Protein AF-A0AAX0PYI1-F1 (afdb_monomer)

Mean predicted aligned error: 5.03 Å

Sequence (48 aa):
MQKRYSKEFKETLIAFYHSGQSVTQLSKEYDVAPATIYKWIDLYSKSN

Secondary structure (DSSP, 8-state):
------HHHHHHHHHHHHTT--HHHHHHHTT--HHHHHHHHHHHHT--

Structure (mmCIF, N/CA/C/O backbone):
data_AF-A0AAX0PYI1-F1
#
_entry.id   AF-A0AAX0PYI1-F1
#
loop_
_at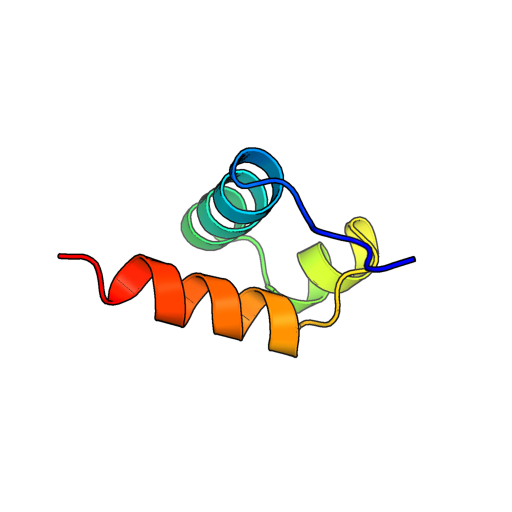om_site.group_PDB
_atom_site.id
_atom_site.type_symbol
_atom_site.label_atom_id
_atom_site.label_alt_id
_atom_site.label_comp_id
_atom_site.label_asym_id
_atom_site.label_entity_id
_atom_site.label_seq_id
_atom_site.pdbx_PDB_ins_code
_atom_site.Cartn_x
_atom_site.Cartn_y
_atom_site.Cartn_z
_atom_site.occupancy
_atom_site.B_iso_or_equiv
_atom_site.auth_seq_id
_atom_site.auth_comp_id
_atom_site.auth_asym_id
_atom_site.auth_atom_id
_atom_site.pdbx_PDB_model_num
ATOM 1 N N . MET A 1 1 ? 20.595 -3.803 -10.549 1.00 42.22 1 MET A N 1
ATOM 2 C CA . MET A 1 1 ? 20.404 -3.174 -9.223 1.00 42.22 1 MET A CA 1
ATOM 3 C C . MET A 1 1 ? 19.003 -3.529 -8.734 1.00 42.22 1 MET A C 1
ATOM 5 O O . MET A 1 1 ? 18.040 -3.026 -9.296 1.00 42.22 1 MET A O 1
ATOM 9 N N . GLN A 1 2 ? 18.850 -4.463 -7.790 1.00 50.34 2 GLN A N 1
ATOM 10 C CA . GLN A 1 2 ? 17.522 -4.791 -7.253 1.00 50.34 2 GLN A CA 1
ATOM 11 C C . GLN A 1 2 ? 17.031 -3.593 -6.432 1.00 50.34 2 GLN A C 1
ATOM 13 O O . GLN A 1 2 ? 17.634 -3.285 -5.404 1.00 50.34 2 GLN A O 1
ATOM 18 N N . LYS A 1 3 ? 15.967 -2.909 -6.878 1.00 59.50 3 LYS A N 1
ATOM 19 C CA . LYS A 1 3 ? 15.260 -1.907 -6.064 1.00 59.50 3 LYS A CA 1
ATOM 20 C C . LYS A 1 3 ? 14.589 -2.650 -4.903 1.00 59.50 3 LYS A C 1
ATOM 22 O O . LYS A 1 3 ? 13.436 -3.063 -4.988 1.00 59.50 3 LYS A O 1
ATOM 27 N N . ARG A 1 4 ? 15.345 -2.924 -3.838 1.00 71.88 4 ARG A N 1
ATOM 28 C CA . ARG A 1 4 ? 14.791 -3.466 -2.597 1.00 71.88 4 ARG A CA 1
ATOM 29 C C . ARG A 1 4 ? 14.062 -2.332 -1.898 1.00 71.88 4 ARG A C 1
ATOM 31 O O . ARG A 1 4 ? 14.691 -1.439 -1.350 1.00 71.88 4 ARG A O 1
ATOM 38 N N . TYR A 1 5 ? 12.738 -2.388 -1.924 1.00 80.12 5 TYR A N 1
ATOM 39 C CA . TYR A 1 5 ? 11.919 -1.559 -1.054 1.00 80.12 5 TYR A CA 1
ATOM 40 C C . TYR A 1 5 ? 12.218 -1.912 0.406 1.00 80.12 5 TYR A C 1
ATOM 42 O O . TYR A 1 5 ? 12.161 -3.093 0.780 1.00 80.12 5 TYR A O 1
ATOM 50 N N . SER A 1 6 ? 12.553 -0.899 1.204 1.00 85.44 6 SER A N 1
ATOM 51 C CA . SER A 1 6 ? 12.797 -1.032 2.641 1.00 85.44 6 SER A CA 1
ATOM 52 C C . SER A 1 6 ? 11.559 -1.560 3.362 1.00 85.44 6 SER A C 1
ATOM 54 O O . SER A 1 6 ? 10.432 -1.367 2.903 1.00 85.44 6 SER A O 1
ATOM 56 N N . LYS A 1 7 ? 11.761 -2.221 4.505 1.00 84.69 7 LYS A N 1
ATOM 57 C CA . LYS A 1 7 ? 10.669 -2.746 5.338 1.00 84.69 7 LYS A CA 1
ATOM 58 C C . LYS A 1 7 ? 9.680 -1.638 5.718 1.00 84.69 7 LYS A C 1
ATOM 60 O O . LYS A 1 7 ? 8.488 -1.808 5.503 1.00 84.69 7 LYS A O 1
ATOM 65 N N . GLU A 1 8 ? 10.207 -0.488 6.138 1.00 87.06 8 GLU A N 1
ATOM 66 C CA . GLU A 1 8 ? 9.435 0.706 6.507 1.00 87.06 8 GLU A CA 1
ATOM 67 C C . GLU A 1 8 ? 8.540 1.195 5.363 1.00 87.06 8 GLU A C 1
ATOM 69 O O . GLU A 1 8 ? 7.385 1.546 5.575 1.00 87.06 8 GLU A O 1
ATOM 74 N N . PHE A 1 9 ? 9.036 1.158 4.122 1.00 88.06 9 PHE A N 1
ATOM 75 C CA . PHE A 1 9 ? 8.259 1.567 2.952 1.00 88.06 9 PHE A CA 1
ATOM 76 C C . PHE A 1 9 ? 7.071 0.632 2.700 1.00 88.06 9 PHE A C 1
ATOM 78 O O . PHE A 1 9 ? 5.961 1.084 2.427 1.00 88.06 9 PHE A O 1
ATOM 85 N N . LYS A 1 10 ? 7.291 -0.682 2.829 1.00 88.06 10 LYS A N 1
ATOM 86 C CA . LYS A 1 10 ? 6.219 -1.680 2.691 1.00 88.06 10 LYS A CA 1
ATOM 87 C C . LYS A 1 10 ? 5.184 -1.530 3.800 1.00 88.06 10 LYS A C 1
ATOM 89 O O . LYS A 1 10 ? 3.993 -1.547 3.513 1.00 88.06 10 LYS A O 1
ATOM 94 N N . GLU A 1 11 ? 5.640 -1.351 5.038 1.00 88.81 11 GLU A N 1
ATOM 95 C CA . GLU A 1 11 ? 4.778 -1.136 6.205 1.00 88.81 11 GLU A CA 1
ATOM 96 C C . GLU A 1 11 ? 3.957 0.148 6.069 1.00 88.81 11 GLU A C 1
ATOM 98 O O . GLU A 1 11 ? 2.764 0.129 6.349 1.00 88.81 11 GLU A O 1
ATOM 103 N N . THR A 1 12 ? 4.549 1.222 5.543 1.00 90.94 12 THR A N 1
ATOM 104 C CA . THR A 1 12 ? 3.855 2.489 5.265 1.00 90.94 12 THR A CA 1
ATOM 105 C C . THR A 1 12 ? 2.715 2.294 4.261 1.00 90.94 12 T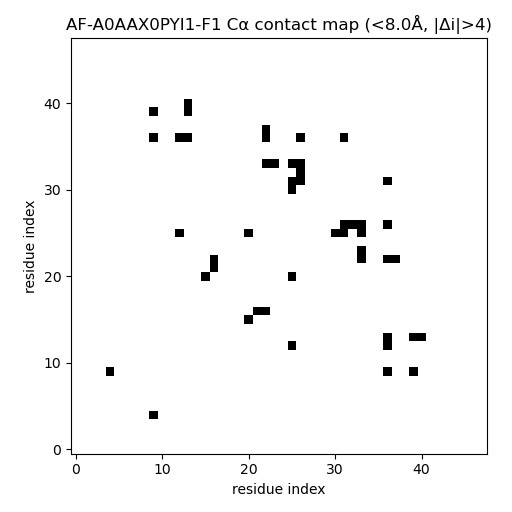HR A C 1
ATOM 107 O O . THR A 1 12 ? 1.584 2.702 4.512 1.00 90.94 12 THR A O 1
ATOM 110 N N . LEU A 1 13 ? 2.978 1.601 3.147 1.00 90.50 13 LEU A N 1
ATOM 111 C CA . LEU A 1 13 ? 1.962 1.288 2.134 1.00 90.50 13 LEU A CA 1
ATOM 112 C C . LEU A 1 13 ? 0.838 0.395 2.674 1.00 90.50 13 LEU A C 1
ATOM 114 O O . LEU A 1 13 ? -0.332 0.617 2.359 1.00 90.50 13 LEU A O 1
ATOM 118 N N . ILE A 1 14 ? 1.182 -0.588 3.508 1.00 89.19 14 ILE A N 1
ATOM 119 C CA . ILE A 1 14 ? 0.205 -1.440 4.194 1.00 89.19 14 ILE A CA 1
ATOM 120 C C . ILE A 1 14 ? -0.633 -0.601 5.173 1.00 89.19 14 ILE A C 1
ATOM 122 O O . ILE A 1 14 ? -1.857 -0.691 5.151 1.00 89.19 14 ILE A O 1
ATOM 126 N N . ALA A 1 15 ? -0.015 0.265 5.980 1.00 91.50 15 ALA A N 1
ATOM 127 C CA . ALA A 1 15 ? -0.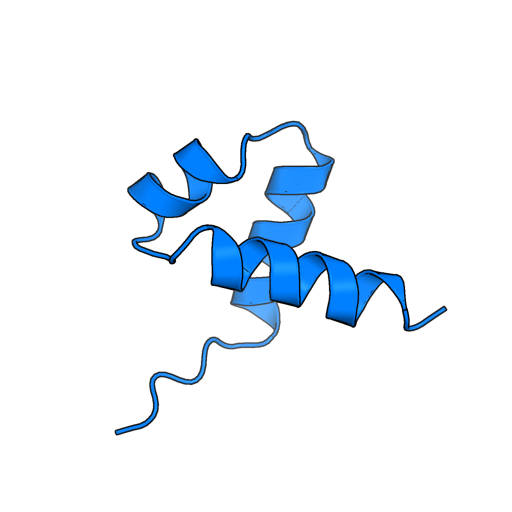712 1.132 6.932 1.00 91.50 15 ALA A CA 1
ATOM 128 C C . ALA A 1 15 ? -1.693 2.092 6.239 1.00 91.50 15 ALA A C 1
ATOM 130 O O . ALA A 1 15 ? -2.824 2.261 6.702 1.00 91.50 15 ALA A O 1
ATOM 131 N N . PHE A 1 16 ? -1.307 2.667 5.097 1.00 90.88 16 PHE A N 1
ATOM 132 C CA . PHE A 1 16 ? -2.204 3.481 4.279 1.00 90.88 16 PHE A CA 1
ATOM 133 C C . PHE A 1 16 ? -3.387 2.684 3.731 1.00 90.88 16 PHE A C 1
ATOM 135 O O . PHE A 1 16 ? -4.525 3.154 3.788 1.00 90.88 16 PHE A O 1
ATOM 142 N N . TYR A 1 17 ? -3.142 1.458 3.262 1.00 90.62 17 TYR A N 1
ATOM 143 C CA . TYR A 1 17 ? -4.213 0.555 2.848 1.00 90.62 17 TYR A CA 1
ATOM 144 C C . TYR A 1 17 ? -5.186 0.257 4.003 1.00 90.62 17 TYR A C 1
ATOM 146 O O . TYR A 1 17 ? -6.396 0.397 3.833 1.00 90.62 17 TYR A O 1
ATOM 154 N N . HIS A 1 18 ? -4.678 -0.056 5.202 1.00 88.12 18 HIS A N 1
ATOM 155 C CA . HIS A 1 18 ? -5.509 -0.253 6.400 1.00 88.12 18 HIS A CA 1
ATOM 156 C C . HIS A 1 18 ? -6.251 1.016 6.844 1.00 88.12 18 HIS A C 1
ATOM 158 O O . HIS A 1 18 ? -7.328 0.916 7.426 1.00 88.12 18 HIS A O 1
ATOM 164 N N . SER A 1 19 ? -5.713 2.197 6.534 1.00 91.31 19 SER A N 1
ATOM 165 C CA . SER A 1 19 ? -6.364 3.490 6.789 1.00 91.31 19 SER A CA 1
ATOM 166 C C . SER A 1 19 ? -7.494 3.803 5.795 1.00 91.31 19 SER A C 1
ATOM 168 O O . SER A 1 19 ? -8.163 4.824 5.937 1.00 91.31 19 SER A O 1
ATOM 170 N N . GLY A 1 20 ? -7.720 2.945 4.792 1.00 89.56 20 GLY A N 1
ATOM 171 C CA . GLY A 1 20 ? -8.781 3.092 3.792 1.00 89.56 20 GLY A CA 1
ATOM 172 C C . GLY A 1 20 ? -8.318 3.637 2.439 1.00 89.56 20 GLY A C 1
ATOM 173 O O . GLY A 1 20 ? -9.156 3.880 1.568 1.00 89.56 20 GLY A O 1
ATOM 174 N N . GLN A 1 21 ? -7.009 3.820 2.213 1.00 90.62 21 GLN A N 1
ATOM 175 C CA . GLN A 1 21 ? -6.519 4.187 0.883 1.00 90.62 21 GLN A CA 1
ATOM 176 C C . GLN A 1 21 ? -6.595 3.009 -0.092 1.00 90.62 21 GLN A C 1
ATOM 178 O O . GLN A 1 21 ? -6.258 1.866 0.213 1.00 90.62 21 GLN A O 1
ATOM 183 N N . SER A 1 22 ? -6.997 3.312 -1.325 1.00 91.75 22 SER A N 1
ATOM 184 C CA . SER A 1 22 ? -7.066 2.320 -2.394 1.00 91.75 22 SER A CA 1
ATOM 185 C C . SER A 1 22 ? -5.676 1.971 -2.922 1.00 91.75 22 SER A C 1
ATOM 187 O O . SER A 1 22 ? -4.882 2.857 -3.242 1.00 91.75 22 SER A O 1
ATOM 189 N N . VAL A 1 23 ? -5.421 0.676 -3.133 1.00 90.50 23 VAL A N 1
ATOM 190 C CA . VAL A 1 23 ? -4.160 0.170 -3.705 1.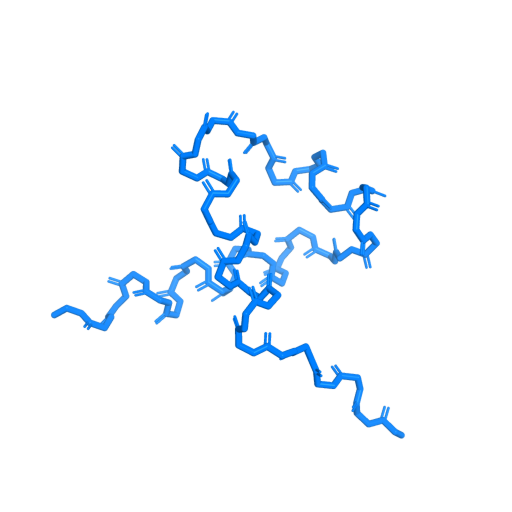00 90.50 23 VAL A CA 1
ATOM 191 C C . VAL A 1 23 ? -3.832 0.835 -5.045 1.00 90.50 23 VAL A C 1
ATOM 193 O O . VAL A 1 23 ? -2.678 1.149 -5.304 1.00 90.50 23 VAL A O 1
ATOM 196 N N . THR A 1 24 ? -4.832 1.115 -5.883 1.00 91.38 24 THR A N 1
ATOM 197 C CA . THR A 1 24 ? -4.646 1.806 -7.171 1.00 91.38 24 THR A CA 1
ATOM 198 C C . THR A 1 24 ? -4.147 3.243 -7.010 1.00 91.38 24 THR A C 1
ATOM 200 O O . THR A 1 24 ? -3.391 3.726 -7.849 1.00 91.38 24 THR A O 1
ATOM 203 N N . GLN A 1 25 ? -4.561 3.937 -5.948 1.00 91.56 25 GLN A N 1
ATOM 204 C CA . GLN A 1 25 ? -4.120 5.303 -5.671 1.00 91.56 25 GLN A CA 1
ATOM 205 C C . GLN A 1 25 ? -2.686 5.298 -5.145 1.00 91.56 25 GLN A C 1
ATOM 207 O O . GLN A 1 25 ? -1.831 5.970 -5.711 1.00 91.56 25 GLN A O 1
ATOM 212 N N . LEU A 1 26 ? -2.408 4.436 -4.164 1.00 90.94 26 LEU A N 1
ATOM 213 C CA . LEU A 1 26 ? -1.061 4.201 -3.646 1.00 90.94 26 LEU A CA 1
ATOM 214 C C . LEU A 1 26 ? -0.091 3.763 -4.749 1.00 90.94 26 LEU A C 1
ATOM 216 O O . LEU A 1 26 ? 1.047 4.209 -4.811 1.00 90.94 26 LEU A O 1
ATOM 220 N N . SER A 1 27 ? -0.562 2.923 -5.665 1.00 90.69 27 SER A N 1
ATOM 221 C CA . SER A 1 27 ? 0.206 2.473 -6.818 1.00 90.69 27 SER A CA 1
ATOM 222 C C . SER A 1 27 ? 0.644 3.630 -7.715 1.00 90.69 27 SER A C 1
ATOM 224 O O . SER A 1 27 ? 1.805 3.679 -8.115 1.00 90.69 27 SER A O 1
ATOM 226 N N . LYS A 1 28 ? -0.265 4.567 -8.004 1.00 90.69 28 LYS A N 1
ATOM 227 C CA . LYS A 1 28 ? 0.019 5.747 -8.832 1.00 90.69 28 LYS A CA 1
ATOM 228 C C . LYS A 1 28 ? 0.896 6.768 -8.112 1.00 90.69 28 LYS A C 1
ATOM 230 O O . LYS A 1 28 ? 1.769 7.353 -8.735 1.00 90.69 28 LYS A O 1
ATOM 235 N N . GLU A 1 29 ? 0.654 6.986 -6.824 1.00 90.88 29 GLU A N 1
ATOM 236 C CA . GLU A 1 29 ? 1.353 7.990 -6.017 1.00 90.88 29 GLU A CA 1
ATOM 237 C C . GLU A 1 29 ? 2.799 7.588 -5.714 1.00 90.88 29 GLU A C 1
ATOM 239 O O . GLU A 1 29 ? 3.711 8.406 -5.810 1.00 90.88 29 GLU A O 1
ATOM 244 N N . TYR A 1 30 ? 3.018 6.308 -5.413 1.00 88.50 30 TYR A N 1
ATOM 245 C CA . TYR A 1 30 ? 4.330 5.774 -5.048 1.00 88.50 30 TYR A CA 1
ATOM 246 C C . TYR A 1 30 ? 5.053 5.064 -6.207 1.00 88.50 30 TYR A C 1
ATOM 248 O O . TYR A 1 30 ? 6.123 4.494 -5.988 1.00 88.50 30 TYR A O 1
ATOM 256 N N . ASP A 1 31 ? 4.480 5.073 -7.417 1.00 88.69 31 ASP A N 1
ATOM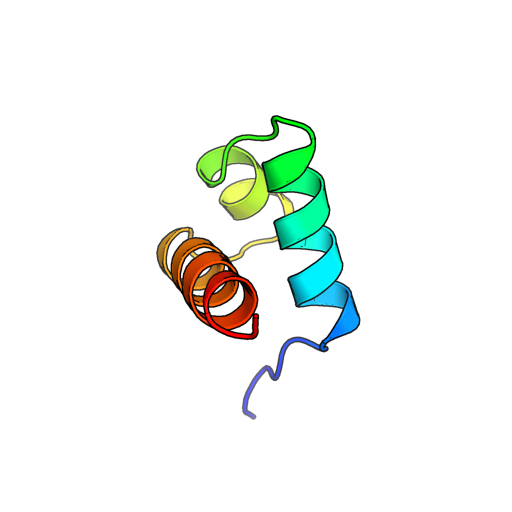 257 C CA . ASP A 1 31 ? 4.965 4.339 -8.602 1.00 88.69 31 ASP A CA 1
ATOM 258 C C . ASP A 1 31 ? 5.262 2.856 -8.290 1.00 88.69 31 ASP A C 1
ATOM 260 O O . ASP A 1 31 ?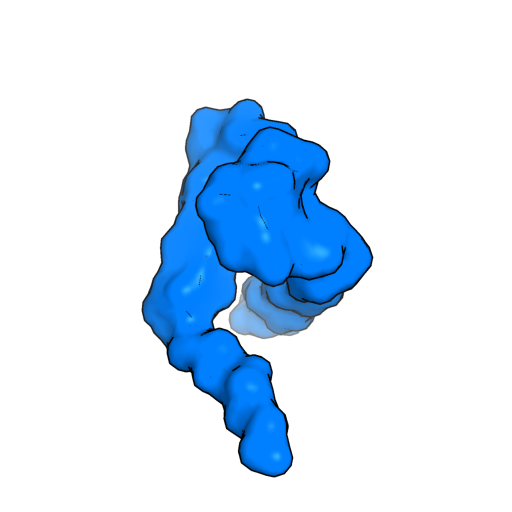 6.294 2.275 -8.638 1.00 88.69 31 ASP A O 1
ATOM 264 N N . VAL A 1 32 ? 4.350 2.226 -7.547 1.00 87.56 32 VAL A N 1
ATOM 265 C CA . VAL A 1 32 ? 4.447 0.813 -7.162 1.00 87.56 32 VAL A CA 1
ATOM 266 C C . VAL A 1 32 ? 3.367 0.046 -7.894 1.00 87.56 32 VAL A C 1
ATOM 268 O O . VAL A 1 32 ? 2.207 0.430 -7.873 1.00 87.56 32 VAL A O 1
ATOM 271 N N . ALA A 1 33 ? 3.699 -1.086 -8.510 1.00 90.50 33 ALA A N 1
ATOM 272 C CA . ALA A 1 33 ? 2.671 -1.919 -9.124 1.00 90.50 33 ALA A CA 1
ATOM 273 C C . ALA A 1 33 ? 1.639 -2.376 -8.067 1.00 90.50 33 ALA A C 1
ATOM 275 O O . ALA A 1 33 ? 2.033 -2.849 -6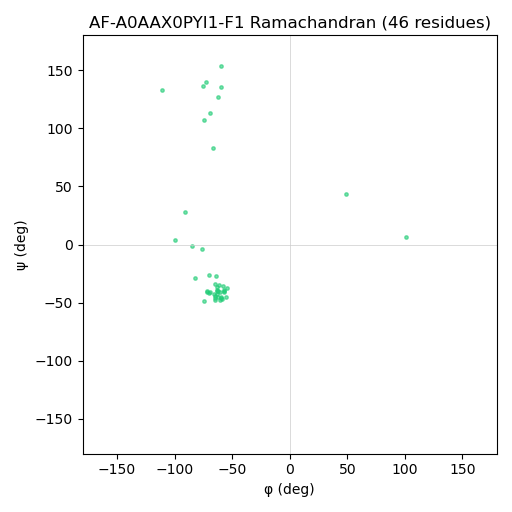.996 1.00 90.50 33 ALA A O 1
ATOM 276 N N . PRO A 1 34 ? 0.327 -2.324 -8.359 1.00 90.50 34 PRO A N 1
ATOM 277 C CA . PRO A 1 34 ? -0.700 -2.691 -7.385 1.00 90.50 34 PRO A CA 1
ATOM 278 C C . PRO A 1 34 ? -0.559 -4.160 -6.958 1.00 90.50 34 PRO A C 1
ATOM 280 O O . PRO A 1 34 ? -0.709 -4.488 -5.785 1.00 90.50 34 PRO A O 1
ATOM 283 N N . ALA A 1 35 ? -0.140 -5.034 -7.882 1.00 91.38 35 ALA A N 1
ATOM 284 C CA . ALA A 1 35 ? 0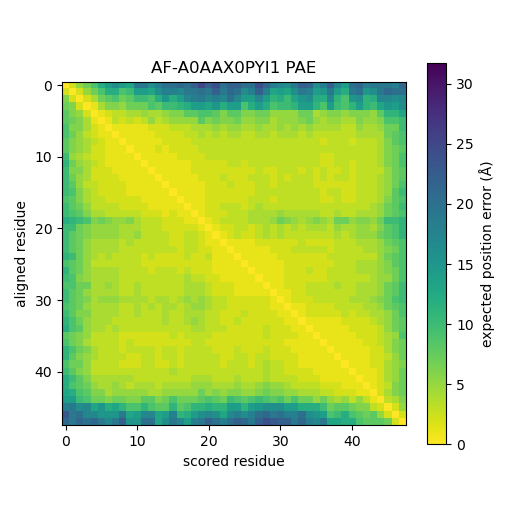.197 -6.429 -7.598 1.00 91.38 35 ALA A CA 1
ATOM 285 C C . ALA A 1 35 ? 1.305 -6.584 -6.536 1.00 91.38 35 ALA A C 1
ATOM 287 O O . ALA A 1 35 ? 1.257 -7.501 -5.717 1.00 91.38 35 ALA A O 1
ATOM 288 N N . THR A 1 36 ? 2.289 -5.680 -6.515 1.00 90.31 36 THR A N 1
ATOM 289 C CA . THR A 1 36 ? 3.365 -5.676 -5.515 1.00 90.31 36 THR A CA 1
ATOM 290 C C . THR A 1 36 ? 2.833 -5.307 -4.132 1.00 90.31 36 THR A C 1
ATOM 292 O O . THR A 1 36 ? 3.208 -5.952 -3.154 1.00 90.31 36 THR A O 1
ATOM 295 N N . ILE A 1 37 ? 1.928 -4.327 -4.052 1.00 90.12 37 ILE A N 1
ATOM 296 C CA . ILE A 1 37 ? 1.288 -3.909 -2.795 1.00 90.12 37 ILE A CA 1
ATOM 297 C C . ILE A 1 37 ? 0.430 -5.051 -2.235 1.00 90.12 37 ILE A C 1
ATOM 299 O O . ILE A 1 37 ? 0.601 -5.419 -1.075 1.00 90.12 37 ILE A O 1
ATOM 303 N N . TYR A 1 38 ? -0.412 -5.686 -3.062 1.00 90.50 38 TYR A N 1
ATOM 304 C CA . TYR A 1 38 ? -1.190 -6.863 -2.647 1.00 90.50 38 TYR A CA 1
ATOM 305 C C . TYR A 1 38 ? -0.301 -7.997 -2.136 1.00 90.50 38 TYR A C 1
ATOM 307 O O . TYR A 1 38 ? -0.609 -8.620 -1.121 1.00 90.50 38 TYR A O 1
ATOM 315 N N . LYS A 1 39 ? 0.839 -8.234 -2.794 1.00 90.44 39 LYS A N 1
ATOM 316 C CA . LYS A 1 39 ? 1.811 -9.236 -2.351 1.00 90.44 39 LYS A CA 1
ATOM 317 C C . LYS A 1 39 ? 2.404 -8.899 -0.983 1.00 90.44 39 LYS A C 1
ATOM 319 O O . LYS A 1 39 ? 2.652 -9.809 -0.201 1.00 90.44 39 LYS A O 1
ATOM 324 N N . TRP A 1 40 ? 2.641 -7.624 -0.677 1.00 90.06 40 TRP A N 1
ATOM 325 C CA . TRP A 1 40 ? 3.095 -7.216 0.655 1.00 90.06 40 TRP A CA 1
ATOM 326 C C . TRP A 1 40 ? 1.999 -7.368 1.703 1.00 90.06 40 TRP A C 1
ATOM 328 O O . TRP A 1 40 ? 2.290 -7.892 2.770 1.00 90.06 40 TRP A O 1
ATOM 338 N N . ILE A 1 41 ? 0.754 -7.009 1.390 1.00 87.62 41 ILE A N 1
ATOM 339 C CA . ILE A 1 41 ? -0.382 -7.216 2.299 1.00 87.62 41 ILE A CA 1
ATOM 340 C C . ILE A 1 41 ? -0.529 -8.709 2.644 1.00 87.62 41 ILE A C 1
ATOM 342 O O . ILE A 1 41 ? -0.597 -9.045 3.822 1.00 87.62 41 ILE A O 1
ATOM 346 N N . ASP A 1 42 ? -0.484 -9.615 1.656 1.00 87.81 42 ASP A N 1
ATOM 347 C CA . ASP A 1 42 ? -0.551 -11.071 1.897 1.00 87.81 42 ASP A CA 1
ATOM 348 C C . ASP A 1 42 ? 0.637 -11.582 2.732 1.00 87.81 42 ASP A C 1
ATOM 350 O O . ASP A 1 42 ? 0.449 -12.325 3.696 1.00 87.81 42 ASP A O 1
ATOM 354 N N . LEU A 1 43 ? 1.859 -11.145 2.402 1.00 85.88 43 LEU A N 1
ATOM 355 C CA . LEU A 1 43 ? 3.073 -11.545 3.122 1.00 85.88 43 LEU A CA 1
ATOM 356 C C . LEU A 1 43 ? 3.067 -11.095 4.587 1.00 85.88 43 LEU A C 1
ATOM 358 O O . LEU A 1 43 ? 3.517 -11.845 5.449 1.00 85.88 43 LEU A O 1
ATOM 362 N N . TYR A 1 44 ? 2.582 -9.886 4.870 1.00 81.25 44 TYR A N 1
ATOM 363 C CA . TYR A 1 44 ? 2.539 -9.350 6.231 1.00 81.25 44 TYR A CA 1
ATOM 364 C C . TYR A 1 44 ? 1.313 -9.846 7.011 1.00 81.25 44 TYR A C 1
ATOM 366 O O . TYR A 1 44 ? 1.407 -10.019 8.222 1.00 81.25 44 TYR A O 1
ATOM 374 N N . SER A 1 45 ? 0.199 -10.159 6.339 1.00 74.25 45 SER A N 1
ATOM 375 C CA . SER A 1 45 ? -1.000 -10.720 6.979 1.00 74.25 45 SER A CA 1
ATOM 376 C C . SER A 1 45 ? -0.814 -12.161 7.467 1.00 74.25 45 SER A C 1
ATOM 378 O O . SER A 1 45 ? -1.520 -12.575 8.382 1.00 74.25 45 SER A O 1
ATOM 380 N N . LYS A 1 46 ? 0.094 -12.939 6.865 1.00 65.00 46 LYS A N 1
ATOM 381 C CA . LYS A 1 46 ? 0.351 -14.345 7.239 1.00 65.00 46 LYS A CA 1
ATOM 382 C C . LYS A 1 46 ? 1.336 -14.528 8.395 1.00 65.00 46 LYS A C 1
ATOM 384 O O . LYS A 1 46 ? 1.599 -15.661 8.775 1.00 65.00 46 LYS A O 1
ATOM 389 N N . SER A 1 47 ? 1.895 -13.451 8.943 1.00 56.31 47 SER A N 1
ATOM 390 C CA . SER A 1 47 ? 2.903 -13.530 10.007 1.00 56.31 47 SER A CA 1
ATOM 391 C C . SER A 1 47 ? 2.312 -13.494 11.429 1.00 56.31 47 SER A C 1
ATOM 393 O O . SER A 1 47 ? 2.999 -13.026 12.339 1.00 56.31 47 SER A O 1
ATOM 395 N N . ASN A 1 48 ? 1.070 -13.958 11.618 1.00 46.81 48 ASN A N 1
ATOM 396 C CA . ASN A 1 48 ? 0.407 -14.055 12.925 1.00 46.81 48 ASN A CA 1
ATOM 397 C C . ASN A 1 48 ? 0.295 -15.502 13.405 1.00 46.81 48 ASN A C 1
ATOM 399 O O . ASN A 1 48 ? -0.063 -16.361 12.571 1.00 46.81 48 ASN A O 1
#

Solvent-accessible surface area (backbone atoms only — not comparable to full-atom values): 2974 Å² total; per-residue (Å²): 132,84,86,72,77,51,70,68,58,54,51,50,56,45,50,42,42,76,73,70,48,52,57,70,55,53,17,66,76,68,73,39,60,47,71,58,54,54,51,48,48,55,62,62,68,67,75,117

Fo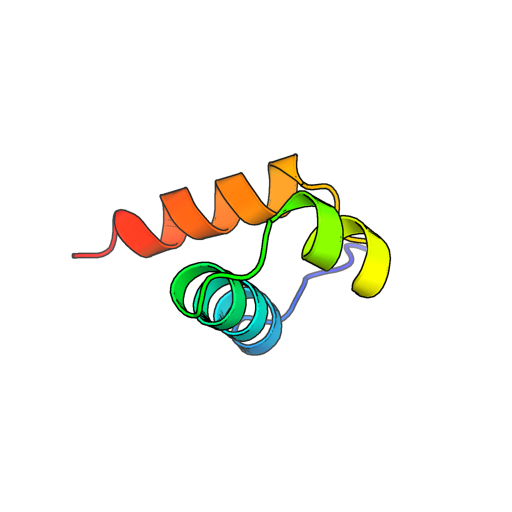ldseek 3Di:
DPPDDDPVNLVVLLVVVVVVDDLVVVCVVVVNDSVVNVVSNVVVVPPD

Organism: NCBI:txid1358

InterPro domains:
  IPR002514 Transposase IS3/IS911family [PF01527] (3-46)
  IPR009057 Homedomain-like superfamily [SSF46689] (2-46)

Radius of gyration: 10.38 Å; Cα contacts (8 Å, |Δi|>4): 24; chains: 1; bounding box: 29×22×22 Å

Nearest PDB structures (foldseek):
  8b4h-assembly1_D  TM=8.999E-01  e=3.758E-01  Geobacillus stearothermophilus
  1mdm-assembly1_A  TM=8.406E-01  e=5.617E-01  Homo sapiens
  4yn8-assembly1_A  TM=6.266E-01  e=1.434E+00  Corynebacterium diphtheriae
  8hnp-assembly1_B  TM=7.301E-01  e=2.621E+00  Thermococcus onnurineus NA1
  3qp5-assembly2_D  TM=7.098E-01  e=2.997E+00  Chromobacterium violaceum

pLDDT: mean 83.99, std 12.54, range [42.22, 91.75]